Protein AF-A0AAV6YT74-F1 (afdb_monomer)

Nearest PDB structures (foldseek):
  7sqc-assembly1_1A  TM=7.569E-01  e=2.298E-01  Chlamydomonas reinhardtii

Sequence (152 aa):
MKLHCPCLCLAEVYHVTFDWPEDPELQRKLVEPAGITEDETGKRLLEYHRNIPGILRAFPKKYKKINADQPCMDVFSQVLTFVLSKPRSLAPFTPRILLYGPPGSGRSLQAMLLAQKYDIVNVSCGQVLKEAVADQTKRGLLIEPYIEKQQQ

pLDDT: mean 82.23, std 12.29, range [38.69, 94.44]

Organism: Engystomops pustulosus (NCBI:txid76066)

Structure (mmCIF, N/CA/C/O backbone):
data_AF-A0AAV6YT74-F1
#
_entry.id   AF-A0AAV6YT74-F1
#
loop_
_atom_site.group_PDB
_atom_site.id
_atom_site.type_symbol
_atom_site.label_atom_id
_atom_site.label_alt_id
_atom_site.label_comp_id
_atom_site.label_asym_id
_atom_site.label_entity_id
_atom_site.label_seq_id
_atom_site.pdbx_PDB_ins_code
_atom_site.Cartn_x
_atom_site.Cartn_y
_atom_site.Cartn_z
_atom_site.occupancy
_atom_site.B_iso_or_equiv
_atom_site.auth_seq_id
_atom_site.auth_comp_id
_atom_site.auth_asym_id
_atom_site.auth_atom_id
_atom_site.pdbx_PDB_model_num
ATOM 1 N N . MET A 1 1 ? 14.654 -3.361 -32.158 1.00 58.84 1 MET A N 1
ATOM 2 C CA . MET A 1 1 ? 15.832 -2.465 -32.250 1.00 58.84 1 MET A CA 1
ATOM 3 C C . MET A 1 1 ? 15.458 -1.155 -31.569 1.00 58.84 1 MET A C 1
ATOM 5 O O . MET A 1 1 ? 14.396 -0.624 -31.879 1.00 58.84 1 MET A O 1
ATOM 9 N N . LYS A 1 2 ? 16.220 -0.714 -30.562 1.00 66.50 2 LYS A N 1
ATOM 10 C CA . LYS A 1 2 ? 15.914 0.510 -29.800 1.00 66.50 2 LYS A CA 1
ATOM 11 C C . LYS A 1 2 ? 16.776 1.653 -30.320 1.00 66.50 2 LYS A C 1
ATOM 13 O O . LYS A 1 2 ? 17.966 1.439 -30.514 1.00 66.50 2 LYS A O 1
ATOM 18 N N . LEU A 1 3 ? 16.185 2.826 -30.511 1.00 68.38 3 LEU A N 1
ATOM 19 C CA . LEU A 1 3 ? 16.883 4.041 -30.924 1.00 68.38 3 LEU A CA 1
ATOM 20 C C . LEU A 1 3 ? 16.805 5.100 -29.825 1.00 68.38 3 LEU A C 1
ATOM 22 O O . LEU A 1 3 ? 15.881 5.088 -29.012 1.00 68.38 3 LEU A O 1
ATOM 26 N N . HIS A 1 4 ? 17.764 6.017 -29.811 1.00 64.38 4 HIS A N 1
ATOM 27 C CA . HIS A 1 4 ? 17.843 7.101 -28.838 1.00 64.38 4 HIS A CA 1
ATOM 28 C C . HIS A 1 4 ? 18.065 8.452 -29.523 1.00 64.38 4 HIS A C 1
ATOM 30 O O . HIS A 1 4 ? 18.760 8.515 -30.540 1.00 64.38 4 HIS A O 1
ATOM 36 N N . CYS A 1 5 ? 17.512 9.536 -28.963 1.00 54.94 5 CYS A N 1
ATOM 37 C CA . CYS A 1 5 ? 17.870 10.886 -29.404 1.00 54.94 5 CYS A CA 1
ATOM 38 C C . CYS A 1 5 ? 19.212 11.304 -28.779 1.00 54.94 5 CYS A C 1
ATOM 40 O O . CYS A 1 5 ? 19.314 11.347 -27.557 1.00 54.94 5 CYS A O 1
ATOM 42 N N . PRO A 1 6 ? 20.225 11.707 -29.562 1.00 52.34 6 PRO A N 1
ATOM 43 C CA . PRO A 1 6 ? 21.486 12.241 -29.038 1.00 52.34 6 PRO A CA 1
ATOM 44 C C . PRO A 1 6 ? 21.344 13.653 -28.431 1.00 52.34 6 PRO A C 1
ATOM 46 O O . PRO A 1 6 ? 22.318 14.234 -27.954 1.00 52.34 6 PRO A O 1
ATOM 49 N N . CYS A 1 7 ? 20.143 14.233 -28.465 1.00 48.31 7 CYS A N 1
ATOM 50 C CA . CYS A 1 7 ? 19.840 15.542 -27.920 1.00 48.31 7 CYS A CA 1
ATOM 51 C C . CYS A 1 7 ? 19.748 15.492 -26.379 1.00 48.31 7 CYS A C 1
ATOM 53 O O . CYS A 1 7 ? 18.854 14.865 -25.822 1.00 48.31 7 CYS A O 1
ATOM 55 N N . LEU A 1 8 ? 20.658 16.188 -25.681 1.00 46.44 8 LEU A N 1
ATOM 56 C CA . LEU A 1 8 ? 20.856 16.166 -24.215 1.00 46.44 8 LEU A CA 1
ATOM 57 C C . LEU A 1 8 ? 19.639 16.539 -23.332 1.00 46.44 8 LEU A C 1
ATOM 59 O O . LEU A 1 8 ? 19.776 16.581 -22.110 1.00 46.44 8 LEU A O 1
ATOM 63 N N . CYS A 1 9 ? 18.473 16.844 -23.902 1.00 43.66 9 CYS A N 1
ATOM 64 C CA . CYS A 1 9 ? 17.325 17.351 -23.149 1.00 43.66 9 CYS A CA 1
ATOM 65 C C . CYS A 1 9 ? 16.286 16.281 -22.793 1.00 43.66 9 CYS A C 1
ATOM 67 O O . CYS A 1 9 ? 15.626 16.436 -21.771 1.00 43.66 9 CYS A O 1
ATOM 69 N N . LEU A 1 10 ? 16.165 15.188 -23.554 1.00 51.28 10 LEU A N 1
ATOM 70 C CA . LEU A 1 10 ? 15.216 14.109 -23.269 1.00 51.28 10 LEU A CA 1
ATOM 71 C C . LEU A 1 10 ? 15.815 12.785 -23.740 1.00 51.28 10 LEU A C 1
ATOM 73 O O . LEU A 1 10 ? 15.932 12.521 -24.934 1.00 51.28 10 LEU A O 1
ATOM 77 N N . ALA A 1 11 ? 16.218 11.954 -22.781 1.00 57.59 11 ALA A N 1
ATOM 78 C CA . ALA A 1 11 ? 16.789 10.637 -23.018 1.00 57.59 11 ALA A CA 1
ATOM 79 C C . ALA A 1 11 ? 15.718 9.611 -23.449 1.00 57.59 11 ALA A C 1
ATOM 81 O O . ALA A 1 11 ? 15.592 8.535 -22.863 1.00 57.59 11 ALA A O 1
ATOM 82 N N . GLU A 1 12 ? 14.907 9.964 -24.439 1.00 70.12 12 GLU A N 1
ATOM 83 C CA . GLU A 1 12 ? 13.793 9.155 -24.913 1.00 70.12 12 GLU A CA 1
ATOM 84 C C . GLU A 1 12 ? 14.301 7.973 -25.739 1.00 70.12 12 GLU A C 1
ATOM 86 O O . GLU A 1 12 ? 15.294 8.060 -26.471 1.00 70.12 12 GLU A O 1
ATOM 91 N N . VAL A 1 13 ? 13.645 6.830 -25.555 1.00 77.88 13 VAL A N 1
ATOM 92 C CA . VAL A 1 13 ? 13.999 5.565 -26.194 1.00 77.88 13 VAL A CA 1
ATOM 93 C C . VAL A 1 13 ? 12.821 5.131 -27.042 1.00 77.88 13 VAL A C 1
ATOM 95 O O . VAL A 1 13 ? 11.753 4.856 -26.509 1.00 77.88 13 VAL A O 1
ATOM 98 N N . TYR A 1 14 ? 13.056 5.012 -28.341 1.00 79.88 14 TYR A N 1
ATOM 99 C CA . TYR A 1 14 ? 12.048 4.633 -29.321 1.00 79.88 14 TYR A CA 1
ATOM 100 C C . TYR A 1 14 ? 12.261 3.190 -29.766 1.00 79.88 14 TYR A C 1
ATOM 102 O O . TYR A 1 14 ? 13.391 2.683 -29.788 1.00 79.88 14 TYR A O 1
ATOM 110 N N . HIS A 1 15 ? 11.179 2.508 -30.134 1.00 80.19 15 HIS A N 1
ATOM 111 C CA . HIS A 1 15 ? 11.244 1.152 -30.664 1.00 80.19 15 HIS A CA 1
ATOM 112 C C . HIS A 1 15 ? 10.663 1.102 -32.072 1.00 80.19 15 HIS A C 1
ATOM 114 O O . HIS A 1 15 ? 9.482 1.372 -32.263 1.00 80.19 15 HIS A O 1
ATOM 120 N N . VAL A 1 16 ? 11.463 0.628 -33.031 1.00 80.56 16 VAL A N 1
ATOM 121 C CA . VAL A 1 16 ? 11.116 0.552 -34.468 1.00 80.56 16 VAL A CA 1
ATOM 122 C C . VAL A 1 16 ? 9.765 -0.104 -34.783 1.00 80.56 16 VAL A C 1
ATOM 124 O O . VAL A 1 16 ? 9.164 0.197 -35.803 1.00 80.56 16 VAL A O 1
ATOM 127 N N . THR A 1 17 ? 9.283 -1.002 -33.922 1.00 77.38 17 THR A N 1
ATOM 128 C CA . THR A 1 17 ? 8.036 -1.763 -34.136 1.00 77.38 17 THR A CA 1
ATOM 129 C C . THR A 1 17 ? 6.879 -1.338 -33.233 1.00 77.38 17 THR A C 1
ATOM 131 O O . THR A 1 17 ? 5.730 -1.574 -33.579 1.00 77.38 17 THR A O 1
ATOM 134 N N . PHE A 1 18 ? 7.163 -0.775 -32.057 1.00 70.38 18 PHE A N 1
ATOM 135 C CA . PHE A 1 18 ? 6.153 -0.612 -30.997 1.00 70.38 18 PHE A CA 1
ATOM 136 C C . PHE A 1 18 ? 5.929 0.845 -30.597 1.00 70.38 18 PHE A C 1
ATOM 138 O O . PHE A 1 18 ? 4.901 1.143 -30.004 1.00 70.38 18 PHE A O 1
ATOM 145 N N . ASP A 1 19 ? 6.887 1.725 -30.893 1.00 75.00 19 ASP A N 1
ATOM 146 C CA . ASP A 1 19 ? 6.882 3.118 -30.459 1.00 75.00 19 ASP A CA 1
ATOM 147 C C . ASP A 1 19 ? 7.768 3.932 -31.413 1.00 75.00 19 ASP A C 1
ATOM 149 O O . ASP A 1 19 ? 8.932 4.233 -31.120 1.00 75.00 19 ASP A O 1
ATOM 153 N N . TRP A 1 20 ? 7.258 4.134 -32.632 1.00 82.00 20 TRP A N 1
ATOM 154 C CA . TRP A 1 20 ? 7.947 4.862 -33.696 1.00 82.00 20 TRP A CA 1
ATOM 155 C C . TRP A 1 20 ? 7.375 6.279 -33.809 1.00 82.00 20 TRP A C 1
ATOM 157 O O . TRP A 1 20 ? 6.164 6.416 -33.985 1.00 82.00 20 TRP A O 1
ATOM 167 N N . PRO A 1 21 ? 8.207 7.330 -33.729 1.00 83.94 21 PRO A N 1
ATOM 168 C CA . PRO A 1 21 ? 7.713 8.698 -33.764 1.00 83.94 21 PRO A CA 1
ATOM 169 C C . PRO A 1 21 ? 7.204 9.071 -35.159 1.00 83.94 21 PRO A C 1
ATOM 171 O O . PRO A 1 21 ? 7.799 8.684 -36.162 1.00 83.94 21 PRO A O 1
ATOM 174 N N . GLU A 1 22 ? 6.138 9.867 -35.232 1.00 81.50 22 GLU A N 1
ATOM 175 C CA . GLU A 1 22 ? 5.574 10.351 -36.504 1.00 81.50 22 GLU A CA 1
ATOM 176 C C . GLU A 1 22 ? 6.379 11.513 -37.111 1.00 81.50 22 GLU A C 1
ATOM 178 O O . GLU A 1 22 ? 6.346 11.716 -38.323 1.00 81.50 22 GLU A O 1
ATOM 183 N N . ASP A 1 23 ? 7.132 12.249 -36.287 1.00 85.56 23 ASP A N 1
ATOM 184 C CA . ASP A 1 23 ? 7.921 13.407 -36.714 1.00 85.56 23 ASP A CA 1
ATOM 185 C C . ASP A 1 23 ? 9.139 12.989 -37.574 1.00 85.56 23 ASP A C 1
ATOM 187 O O . ASP A 1 23 ? 10.074 12.352 -37.065 1.00 85.56 23 ASP A O 1
ATOM 191 N N . PRO A 1 24 ? 9.190 13.374 -38.866 1.00 80.75 24 PRO A N 1
ATOM 192 C CA . PRO A 1 24 ? 10.286 13.022 -39.765 1.00 80.75 24 PRO A CA 1
ATOM 193 C C . PRO A 1 24 ? 11.634 13.629 -39.359 1.00 80.75 24 PRO A C 1
ATOM 195 O O . PRO A 1 24 ? 12.688 13.068 -39.673 1.00 80.75 24 PRO A O 1
ATOM 198 N N . GLU A 1 25 ? 11.635 14.785 -38.689 1.00 79.94 25 GLU A N 1
ATOM 199 C CA . GLU A 1 25 ? 12.877 15.416 -38.239 1.00 79.94 25 GLU A CA 1
ATOM 200 C C . GLU A 1 25 ? 13.492 14.669 -37.059 1.00 79.94 25 GLU A C 1
ATOM 202 O O . GLU A 1 25 ? 14.718 14.538 -36.979 1.00 79.94 25 GLU A O 1
ATOM 207 N N . LEU A 1 26 ? 12.645 14.150 -36.168 1.00 79.94 26 LEU A N 1
ATOM 208 C CA . LEU A 1 26 ? 13.056 13.319 -35.045 1.00 79.94 26 LEU A CA 1
ATOM 209 C C . LEU A 1 26 ? 13.612 11.981 -35.537 1.00 79.94 26 LEU A C 1
ATOM 211 O O . LEU A 1 26 ? 14.708 11.601 -35.132 1.00 79.94 26 LEU A O 1
ATOM 215 N N . GLN A 1 27 ? 12.931 11.323 -36.481 1.00 78.94 27 GLN A N 1
ATOM 216 C CA . GLN A 1 27 ? 13.382 10.053 -37.067 1.00 78.94 27 GLN A CA 1
ATOM 217 C C . GLN A 1 27 ? 14.807 10.133 -37.636 1.00 78.94 27 GLN A C 1
ATOM 219 O O . GLN A 1 27 ? 15.604 9.222 -37.430 1.00 78.94 27 GLN A O 1
ATOM 224 N N . ARG A 1 28 ? 15.158 11.239 -38.309 1.00 79.69 28 ARG A N 1
ATOM 225 C CA . ARG A 1 28 ? 16.502 11.452 -38.884 1.00 79.69 28 ARG A CA 1
ATOM 226 C C . ARG A 1 28 ? 17.599 11.648 -37.839 1.00 79.69 28 ARG A C 1
ATOM 228 O O . ARG A 1 28 ? 18.771 11.472 -38.158 1.00 79.69 28 ARG A O 1
ATOM 235 N N . LYS A 1 29 ? 17.232 12.056 -36.624 1.00 82.19 29 LYS A N 1
ATOM 236 C CA . LYS A 1 29 ? 18.159 12.311 -35.513 1.00 82.19 29 LYS A CA 1
ATOM 237 C C . LYS A 1 29 ? 18.324 11.100 -34.597 1.00 82.19 29 LYS A C 1
ATOM 239 O O . LYS A 1 29 ? 19.213 11.124 -33.751 1.00 82.19 29 LYS A O 1
ATOM 244 N N . LEU A 1 30 ? 17.487 10.071 -34.734 1.00 80.62 30 LEU A N 1
ATOM 245 C CA . LEU A 1 30 ? 17.567 8.857 -33.929 1.00 80.62 30 LEU A CA 1
ATOM 246 C C . LEU A 1 30 ? 18.826 8.056 -34.272 1.00 80.62 30 LEU A C 1
ATOM 248 O O . LEU A 1 30 ? 19.116 7.793 -35.437 1.00 80.62 30 LEU A O 1
ATOM 252 N N . VAL A 1 31 ? 19.555 7.641 -33.239 1.00 82.50 31 VAL A N 1
ATOM 253 C CA . VAL A 1 31 ? 20.788 6.858 -33.371 1.00 82.50 31 VAL A CA 1
ATOM 254 C C . VAL A 1 31 ? 20.642 5.551 -32.604 1.00 82.50 31 VAL A C 1
ATOM 256 O O . VAL A 1 31 ? 20.035 5.509 -31.530 1.00 82.50 31 VAL A O 1
ATOM 259 N N . GLU A 1 32 ? 21.200 4.475 -33.152 1.00 76.62 32 GLU A N 1
ATOM 260 C CA . GLU A 1 32 ? 21.330 3.207 -32.438 1.00 76.62 32 GLU A CA 1
ATOM 261 C C . GLU A 1 32 ? 22.323 3.355 -31.277 1.00 76.62 32 GLU A C 1
ATOM 263 O O . GLU A 1 32 ? 23.473 3.749 -31.491 1.00 76.62 32 GLU A O 1
ATOM 268 N N . PRO A 1 33 ? 21.916 3.054 -30.034 1.00 76.00 33 PRO A N 1
ATOM 269 C CA . PRO A 1 33 ? 22.828 3.107 -28.904 1.00 76.00 33 PRO A CA 1
ATOM 270 C C . PRO A 1 33 ? 23.961 2.086 -29.050 1.00 76.00 33 PRO A C 1
ATOM 272 O O . PRO A 1 33 ? 23.746 0.938 -29.443 1.00 76.00 33 PRO A O 1
ATOM 275 N N . ALA A 1 34 ? 25.170 2.483 -28.658 1.00 74.75 34 ALA A N 1
ATOM 276 C CA . ALA A 1 34 ? 26.306 1.571 -28.598 1.00 74.75 34 ALA A CA 1
ATOM 277 C C . ALA A 1 34 ? 26.071 0.460 -27.552 1.00 74.75 34 ALA A C 1
ATOM 279 O O . ALA A 1 34 ? 25.562 0.721 -26.458 1.00 74.75 34 ALA A O 1
ATOM 280 N N . GLY A 1 35 ? 26.478 -0.775 -27.862 1.00 71.19 35 GLY A N 1
ATOM 281 C CA . GLY A 1 35 ? 26.469 -1.885 -26.900 1.00 71.19 35 GLY A CA 1
ATOM 282 C C . GLY A 1 35 ? 25.195 -2.745 -26.865 1.00 71.19 35 GLY A C 1
ATOM 283 O O . GLY A 1 35 ? 24.902 -3.345 -25.825 1.00 71.19 35 GLY A O 1
ATOM 284 N N . ILE A 1 36 ? 24.396 -2.759 -27.944 1.00 73.12 36 ILE A N 1
ATOM 285 C CA . ILE A 1 36 ? 23.162 -3.572 -28.072 1.00 73.12 36 ILE A CA 1
ATOM 286 C C . ILE A 1 36 ? 23.389 -4.830 -28.933 1.00 73.12 36 ILE A C 1
ATOM 288 O O . ILE A 1 36 ? 22.445 -5.524 -29.307 1.00 73.12 36 ILE A O 1
ATOM 292 N N . THR A 1 37 ? 24.641 -5.171 -29.244 1.00 85.75 37 THR A N 1
ATOM 293 C CA . THR A 1 37 ? 24.949 -6.401 -29.985 1.00 85.75 37 THR A CA 1
ATOM 294 C C . THR A 1 37 ? 24.382 -7.617 -29.245 1.00 85.75 37 THR A C 1
ATOM 296 O O . THR A 1 37 ? 24.325 -7.631 -28.010 1.00 85.75 37 THR A O 1
ATOM 299 N N . GLU A 1 38 ? 23.959 -8.652 -29.974 1.00 84.81 38 GLU A N 1
ATOM 300 C CA . GLU A 1 38 ? 23.363 -9.858 -29.380 1.00 84.81 38 GLU A CA 1
ATOM 301 C C . GLU A 1 38 ? 24.299 -10.512 -28.346 1.00 84.81 38 GLU A C 1
ATOM 303 O O . GLU A 1 38 ? 23.871 -10.825 -27.236 1.00 84.81 38 GLU A O 1
ATOM 308 N N . ASP A 1 39 ? 25.596 -10.609 -28.659 1.00 86.94 39 ASP A N 1
ATOM 309 C CA . ASP A 1 39 ? 26.618 -11.178 -27.768 1.00 86.94 39 ASP A CA 1
ATOM 310 C C . ASP A 1 39 ? 26.817 -10.354 -26.479 1.00 86.94 39 ASP A C 1
ATOM 312 O O . ASP A 1 39 ? 26.858 -10.894 -25.370 1.00 86.94 39 ASP A O 1
ATOM 316 N N . GLU A 1 40 ? 26.878 -9.025 -26.590 1.00 86.81 40 GLU A N 1
ATOM 317 C CA . GLU A 1 40 ? 27.007 -8.126 -25.435 1.00 86.81 40 GLU A CA 1
ATOM 318 C C . GLU A 1 40 ? 25.755 -8.162 -24.552 1.00 86.81 40 GLU A C 1
ATOM 320 O O . GLU A 1 40 ? 25.848 -8.211 -23.321 1.00 86.81 40 GLU A O 1
ATOM 325 N N . THR A 1 41 ? 24.576 -8.198 -25.176 1.00 86.19 41 THR A N 1
ATOM 326 C CA . THR A 1 41 ? 23.291 -8.337 -24.481 1.00 86.19 41 THR A CA 1
ATOM 327 C C . THR A 1 41 ? 23.214 -9.678 -23.752 1.00 86.19 41 THR A C 1
ATOM 329 O O . THR A 1 41 ? 22.811 -9.722 -22.587 1.00 86.19 41 THR A O 1
ATOM 332 N N . GLY A 1 42 ? 23.676 -10.761 -24.386 1.00 89.44 42 GLY A N 1
ATOM 333 C CA . GLY A 1 42 ? 23.767 -12.092 -23.788 1.00 89.44 42 GLY A CA 1
ATOM 334 C C . GLY A 1 42 ? 24.686 -12.128 -22.564 1.00 89.44 42 GLY A C 1
ATOM 335 O O . GLY A 1 42 ? 24.289 -12.632 -21.509 1.00 89.44 42 GLY A O 1
ATOM 336 N N . LYS A 1 43 ? 25.878 -11.521 -22.651 1.00 91.56 43 LYS A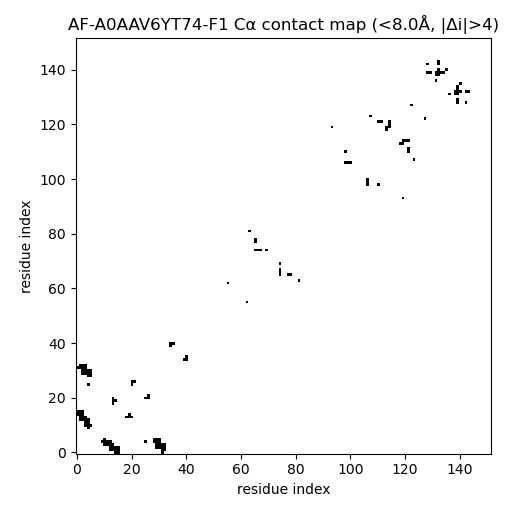 N 1
ATOM 337 C CA . LYS A 1 43 ? 26.815 -11.388 -21.518 1.00 91.56 43 LYS A CA 1
ATOM 338 C C . LYS A 1 43 ? 26.183 -10.648 -20.336 1.00 91.56 43 LYS A C 1
ATOM 340 O O . LYS A 1 43 ? 26.247 -11.135 -19.206 1.00 91.56 43 LYS A O 1
ATOM 345 N N . ARG A 1 44 ? 25.506 -9.524 -20.594 1.00 88.38 44 ARG A N 1
ATOM 346 C CA . ARG A 1 44 ? 24.801 -8.735 -19.564 1.00 88.38 44 ARG A CA 1
ATOM 347 C C . ARG A 1 44 ? 23.652 -9.510 -18.924 1.00 88.38 44 ARG A C 1
ATOM 349 O O . ARG A 1 44 ? 23.464 -9.447 -17.709 1.00 88.38 44 ARG A O 1
ATOM 356 N N . LEU A 1 45 ? 22.899 -10.267 -19.720 1.00 91.06 45 LEU A N 1
ATOM 357 C CA . LEU A 1 45 ? 21.801 -11.093 -19.223 1.00 91.06 45 LEU A CA 1
ATOM 358 C C . LEU A 1 45 ? 22.307 -12.233 -18.327 1.00 91.06 45 LEU A C 1
ATOM 360 O O . LEU A 1 45 ? 21.714 -12.519 -17.285 1.00 91.06 45 LEU A O 1
ATOM 364 N N . LEU A 1 46 ? 23.419 -12.867 -18.704 1.00 93.50 46 LEU A N 1
ATOM 365 C CA . LEU A 1 46 ? 24.075 -13.888 -17.886 1.00 93.50 46 LEU A CA 1
ATOM 366 C C . LEU A 1 46 ? 24.554 -13.317 -16.548 1.00 93.50 46 LEU A C 1
ATOM 368 O O . LEU A 1 46 ? 24.331 -13.930 -15.503 1.00 93.50 46 LEU A O 1
ATOM 372 N N . GLU A 1 47 ? 25.181 -12.143 -16.563 1.00 93.31 47 GLU A N 1
ATOM 373 C CA . GLU A 1 47 ? 25.631 -11.459 -15.351 1.00 93.31 47 GLU A CA 1
ATOM 374 C C . GLU A 1 47 ? 24.458 -11.092 -14.428 1.00 93.31 47 GLU A C 1
ATOM 376 O O . GLU A 1 47 ? 24.499 -11.369 -13.225 1.00 93.31 47 GLU A O 1
ATOM 381 N N . TYR A 1 48 ? 23.363 -10.571 -14.990 1.00 91.88 48 TYR A N 1
ATOM 382 C CA . TYR A 1 48 ? 22.129 -10.306 -14.252 1.00 91.88 48 TYR A CA 1
ATOM 383 C C . TYR A 1 48 ? 21.599 -11.564 -13.549 1.00 91.88 48 TYR A C 1
ATOM 385 O O . TYR A 1 48 ? 21.344 -11.532 -12.343 1.00 91.88 48 TYR A O 1
ATOM 393 N N . HIS A 1 49 ? 21.478 -12.689 -14.265 1.00 93.56 49 HIS A N 1
ATOM 394 C CA . HIS A 1 49 ? 20.961 -13.937 -13.693 1.00 93.56 49 HIS A CA 1
ATOM 395 C C . HIS A 1 49 ? 21.848 -14.511 -12.581 1.00 93.56 49 HIS A C 1
ATOM 397 O O . HIS A 1 49 ? 21.327 -15.135 -11.655 1.00 93.56 49 HIS A O 1
ATOM 403 N N . ARG A 1 50 ? 23.166 -14.277 -12.630 1.00 94.25 50 ARG A N 1
ATOM 404 C CA . ARG A 1 50 ? 24.099 -14.676 -11.562 1.00 94.25 50 ARG A CA 1
ATOM 405 C C . ARG A 1 50 ? 23.917 -13.837 -10.296 1.00 94.25 50 ARG A C 1
ATOM 407 O O . ARG A 1 50 ? 23.952 -14.384 -9.196 1.00 94.25 50 ARG A O 1
ATOM 414 N N . ASN A 1 51 ? 23.673 -12.535 -10.444 1.00 93.88 51 ASN A N 1
ATOM 415 C CA . ASN A 1 51 ? 23.650 -11.589 -9.324 1.00 93.88 51 ASN A CA 1
ATOM 416 C C . ASN A 1 51 ? 22.256 -11.406 -8.697 1.00 93.88 51 ASN A C 1
ATOM 418 O O . ASN A 1 51 ? 22.140 -11.208 -7.482 1.00 93.88 51 ASN A O 1
ATOM 422 N N . ILE A 1 52 ? 21.180 -11.511 -9.488 1.00 92.44 52 ILE A N 1
ATOM 423 C CA . ILE A 1 52 ? 19.815 -11.237 -9.023 1.00 92.44 52 ILE A CA 1
ATOM 424 C C . ILE A 1 52 ? 19.379 -12.083 -7.812 1.00 92.44 52 ILE A C 1
ATOM 426 O O . ILE A 1 52 ? 18.757 -11.516 -6.908 1.00 92.44 52 ILE A O 1
ATOM 430 N N . PRO A 1 53 ? 19.725 -13.384 -7.677 1.00 91.44 53 PRO A N 1
ATOM 431 C CA . PRO A 1 53 ? 19.287 -14.172 -6.528 1.00 91.44 53 PRO A CA 1
ATOM 432 C C . PRO A 1 53 ? 19.856 -13.653 -5.201 1.00 91.44 53 PRO A C 1
ATOM 434 O O . PRO A 1 53 ? 19.196 -13.789 -4.171 1.00 91.44 53 PRO A O 1
ATOM 437 N N . GLY A 1 54 ? 21.049 -13.045 -5.209 1.00 91.75 54 GLY A N 1
ATOM 438 C CA . GLY A 1 54 ? 21.658 -12.430 -4.026 1.00 91.75 54 GLY A CA 1
ATOM 439 C C . GLY A 1 54 ? 20.899 -11.183 -3.574 1.00 91.75 54 GLY A C 1
ATOM 440 O O . GLY A 1 54 ? 20.553 -11.057 -2.399 1.00 91.75 54 GLY A O 1
ATOM 441 N N . ILE A 1 55 ? 20.541 -10.314 -4.523 1.00 89.94 55 ILE A N 1
ATOM 442 C CA . ILE A 1 55 ? 19.766 -9.092 -4.259 1.00 89.94 55 ILE A CA 1
ATOM 443 C C . ILE A 1 55 ? 18.372 -9.444 -3.728 1.00 89.94 55 ILE A C 1
ATOM 445 O O . ILE A 1 55 ? 17.941 -8.911 -2.706 1.00 89.94 55 ILE A O 1
ATOM 449 N N . LEU A 1 56 ? 17.676 -10.393 -4.364 1.00 89.62 56 LEU A N 1
ATOM 450 C CA . LEU A 1 56 ? 16.343 -10.819 -3.916 1.00 89.62 56 LEU A CA 1
ATOM 451 C C . LEU A 1 56 ? 16.365 -11.414 -2.501 1.00 89.62 56 LEU A C 1
ATOM 453 O O . LEU A 1 56 ? 15.382 -11.292 -1.768 1.00 89.62 56 LEU A O 1
ATOM 457 N N . ARG A 1 57 ? 17.480 -12.040 -2.110 1.00 89.00 57 ARG A N 1
ATOM 458 C CA . ARG A 1 57 ? 17.675 -12.594 -0.767 1.00 89.00 57 ARG A CA 1
ATOM 459 C C . ARG A 1 57 ? 17.945 -11.511 0.279 1.00 89.00 57 ARG A C 1
ATOM 461 O O . ARG A 1 57 ? 17.504 -11.668 1.411 1.00 89.00 57 ARG A O 1
ATOM 468 N N . ALA A 1 58 ? 18.617 -10.421 -0.097 1.00 89.38 58 ALA A N 1
ATOM 469 C CA . ALA A 1 58 ? 18.875 -9.275 0.779 1.00 89.38 58 ALA A CA 1
ATOM 470 C C . ALA A 1 58 ? 17.613 -8.435 1.066 1.00 89.38 58 ALA A C 1
ATOM 472 O O . ALA A 1 58 ? 17.514 -7.816 2.123 1.00 89.38 58 ALA A O 1
ATOM 473 N N . PHE A 1 59 ? 16.621 -8.451 0.165 1.00 85.00 59 PHE A N 1
ATOM 474 C CA . PHE A 1 59 ? 15.3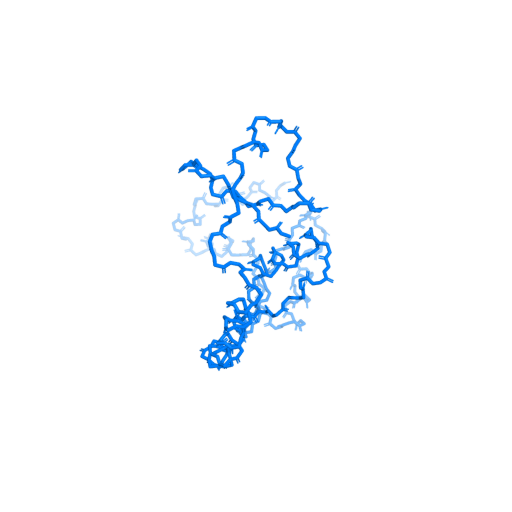65 -7.700 0.304 1.00 85.00 59 PHE A CA 1
ATOM 475 C C . PHE A 1 59 ? 14.121 -8.605 0.369 1.00 85.00 59 PHE A C 1
ATOM 477 O O . PHE A 1 59 ? 13.210 -8.477 -0.457 1.00 85.00 59 PHE A O 1
ATOM 484 N N . PRO A 1 60 ? 14.017 -9.516 1.353 1.00 76.81 60 PRO A N 1
ATOM 485 C CA . PRO A 1 60 ? 12.873 -10.410 1.444 1.00 76.81 60 PRO A CA 1
ATOM 486 C C . PRO A 1 60 ? 11.579 -9.609 1.669 1.00 76.81 60 PRO A C 1
ATOM 488 O O . PRO A 1 60 ? 11.527 -8.696 2.492 1.00 76.81 60 PRO A O 1
ATOM 491 N N . LYS A 1 61 ? 10.516 -9.970 0.937 1.00 74.25 61 LYS A N 1
ATOM 492 C CA . LYS A 1 61 ? 9.149 -9.411 1.047 1.00 74.25 61 LYS A CA 1
ATOM 493 C C . LYS A 1 61 ? 8.974 -7.927 0.673 1.00 74.25 61 LYS A C 1
ATOM 495 O O . LYS A 1 61 ? 7.879 -7.402 0.849 1.00 74.25 61 LYS A O 1
ATOM 500 N N . LYS A 1 62 ? 10.000 -7.253 0.139 1.00 81.62 62 LYS A N 1
ATOM 501 C CA . LYS A 1 62 ? 9.917 -5.845 -0.312 1.00 81.62 62 LYS A CA 1
ATOM 502 C C . LYS A 1 62 ? 9.865 -5.669 -1.833 1.00 81.62 62 LYS A C 1
ATOM 504 O O . LYS A 1 62 ? 9.884 -4.542 -2.312 1.00 81.62 62 LYS A O 1
ATOM 509 N N . TYR A 1 63 ? 9.791 -6.758 -2.593 1.00 88.00 63 TYR A N 1
ATOM 510 C CA . TYR A 1 63 ? 9.700 -6.720 -4.051 1.00 88.00 63 TYR A CA 1
ATOM 511 C C . TYR A 1 63 ? 8.525 -7.560 -4.551 1.00 88.00 63 TYR A C 1
ATOM 513 O O . TYR A 1 63 ? 8.079 -8.498 -3.887 1.00 88.00 63 TYR A O 1
ATOM 521 N N . LYS A 1 64 ? 8.067 -7.246 -5.763 1.00 87.81 64 LYS A N 1
ATOM 522 C CA . LYS A 1 64 ? 7.096 -8.033 -6.520 1.00 87.81 64 LYS A CA 1
ATOM 523 C C . LYS A 1 64 ? 7.668 -8.290 -7.909 1.00 87.81 64 LYS A C 1
ATOM 525 O O . LYS A 1 64 ? 8.112 -7.358 -8.570 1.00 87.81 64 LYS A O 1
ATOM 530 N N . LYS A 1 65 ? 7.676 -9.553 -8.342 1.00 90.19 65 LYS A N 1
ATOM 531 C CA . LYS A 1 65 ? 7.992 -9.901 -9.734 1.00 90.19 65 LYS A CA 1
ATOM 532 C C . LYS A 1 65 ? 6.766 -9.604 -10.594 1.00 90.19 65 LYS A C 1
ATOM 534 O O . LYS A 1 65 ? 5.664 -10.011 -10.232 1.00 90.19 65 LYS A O 1
ATOM 539 N N . ILE A 1 66 ? 6.964 -8.892 -11.696 1.00 91.75 66 ILE A N 1
ATOM 540 C CA . ILE A 1 66 ? 5.920 -8.532 -12.659 1.00 91.75 66 ILE A CA 1
ATOM 541 C C . ILE A 1 66 ? 6.371 -9.071 -14.015 1.00 91.75 66 ILE A C 1
ATOM 543 O O . ILE A 1 66 ? 7.527 -8.881 -14.389 1.00 91.75 66 ILE A O 1
ATOM 547 N N . ASN A 1 67 ? 5.487 -9.786 -14.712 1.00 90.81 67 ASN A N 1
ATOM 548 C CA . ASN A 1 67 ? 5.765 -10.255 -16.066 1.00 90.81 67 ASN A CA 1
ATOM 549 C C . ASN A 1 67 ? 5.706 -9.055 -17.025 1.00 90.81 67 ASN A C 1
ATOM 551 O O . ASN A 1 67 ? 4.768 -8.270 -16.950 1.00 90.81 67 ASN A O 1
ATOM 555 N N . ALA A 1 68 ? 6.702 -8.889 -17.891 1.00 90.81 68 ALA A N 1
ATOM 556 C CA . ALA A 1 68 ? 6.720 -7.822 -18.892 1.00 90.81 68 ALA A CA 1
ATOM 557 C C . ALA A 1 68 ? 6.260 -8.293 -20.284 1.00 90.81 68 ALA A C 1
ATOM 559 O O . ALA A 1 68 ? 6.142 -7.467 -21.181 1.00 90.81 68 ALA A O 1
ATOM 560 N N . ASP A 1 69 ? 5.979 -9.588 -20.460 1.00 90.69 69 ASP A N 1
ATOM 561 C CA . ASP A 1 69 ? 5.465 -10.188 -21.698 1.00 90.69 69 ASP A CA 1
ATOM 562 C C . ASP A 1 69 ? 3.944 -9.976 -21.831 1.00 90.69 69 ASP A C 1
ATOM 564 O O . ASP A 1 69 ? 3.142 -10.906 -21.879 1.00 90.69 69 ASP A O 1
ATOM 568 N N . GLN A 1 70 ? 3.535 -8.713 -21.733 1.00 90.88 70 GLN A N 1
ATOM 569 C CA . GLN A 1 70 ? 2.155 -8.235 -21.801 1.00 90.88 70 GLN A CA 1
ATOM 570 C C . GLN A 1 70 ? 2.163 -6.758 -22.254 1.00 90.88 70 GLN A C 1
ATOM 572 O O . GLN A 1 70 ? 3.221 -6.120 -22.217 1.00 90.88 70 GLN A O 1
ATOM 577 N N . PRO A 1 71 ? 1.023 -6.177 -22.671 1.00 90.31 71 PRO A N 1
ATOM 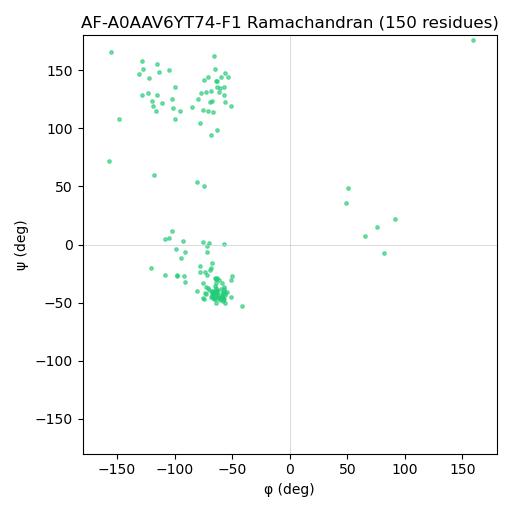578 C CA . PRO A 1 71 ? 0.954 -4.777 -23.091 1.00 90.31 71 PRO A CA 1
ATOM 579 C C . PRO A 1 71 ? 1.512 -3.800 -22.042 1.00 90.31 71 PRO A C 1
ATOM 581 O O . PRO A 1 71 ? 1.331 -3.981 -20.835 1.00 90.31 71 PRO A O 1
ATOM 584 N N . CYS A 1 72 ? 2.169 -2.725 -22.494 1.00 87.00 72 CYS A N 1
ATOM 585 C CA . CYS A 1 72 ? 2.870 -1.778 -21.615 1.00 87.00 72 CYS A CA 1
ATOM 586 C C . CYS A 1 72 ? 1.958 -1.152 -20.545 1.00 87.00 72 CYS A C 1
ATOM 588 O O . CYS A 1 72 ? 2.375 -0.981 -19.398 1.00 87.00 72 CYS A O 1
ATOM 590 N N . MET A 1 73 ? 0.698 -0.883 -20.897 1.00 89.31 73 MET A N 1
ATOM 591 C CA . MET A 1 73 ? -0.307 -0.340 -19.983 1.00 89.31 73 MET A CA 1
ATOM 592 C C . MET A 1 73 ? -0.656 -1.302 -18.844 1.00 89.31 73 MET A C 1
ATOM 594 O O . MET A 1 73 ? -0.848 -0.858 -17.710 1.00 89.31 73 MET A O 1
ATOM 598 N N . ASP A 1 74 ? -0.670 -2.610 -19.105 1.00 91.50 74 ASP A N 1
ATOM 599 C CA . ASP A 1 74 ? -0.956 -3.625 -18.089 1.00 91.50 74 ASP A CA 1
ATOM 600 C C . ASP A 1 74 ? 0.213 -3.773 -17.115 1.00 91.50 74 ASP A C 1
ATOM 602 O O . ASP A 1 74 ? 0.010 -3.812 -15.897 1.00 91.50 74 ASP A O 1
ATOM 606 N N . VAL A 1 75 ? 1.449 -3.771 -17.632 1.00 93.75 75 VAL A N 1
ATOM 607 C CA . VAL A 1 75 ? 2.661 -3.738 -16.796 1.00 93.75 75 VAL A CA 1
ATOM 608 C C . VAL A 1 75 ? 2.643 -2.494 -15.909 1.00 93.75 75 VAL A C 1
ATOM 610 O O . VAL A 1 75 ? 2.828 -2.595 -14.694 1.00 93.75 75 VAL A O 1
ATOM 613 N N . PHE A 1 76 ? 2.372 -1.325 -16.497 1.00 92.44 76 PHE A N 1
ATOM 614 C CA . PHE A 1 76 ? 2.327 -0.054 -15.781 1.00 92.44 76 PHE A CA 1
ATOM 615 C C . PHE A 1 76 ? 1.263 -0.054 -14.679 1.00 92.44 76 PHE A C 1
ATOM 617 O O . PHE A 1 76 ? 1.564 0.283 -13.534 1.00 92.44 76 PHE A O 1
ATOM 624 N N . SER A 1 77 ? 0.045 -0.505 -14.985 1.00 91.94 77 SER A N 1
ATOM 625 C CA . SER A 1 77 ? -1.048 -0.628 -14.015 1.00 91.94 77 SER A CA 1
ATOM 626 C C . SER A 1 77 ? -0.673 -1.540 -12.838 1.00 91.94 77 SER A C 1
ATOM 628 O O . SER A 1 77 ? -0.904 -1.196 -11.672 1.00 91.94 77 SER A O 1
ATOM 630 N N . GLN A 1 78 ? -0.018 -2.675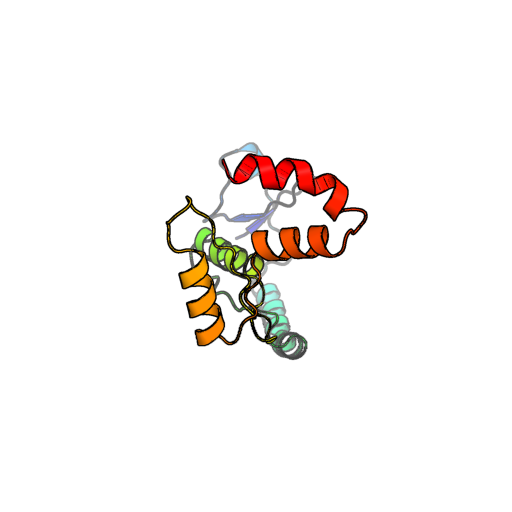 -13.107 1.00 91.94 78 GLN A N 1
ATOM 631 C CA . GLN A 1 78 ? 0.435 -3.601 -12.064 1.00 91.94 78 GLN A CA 1
ATOM 632 C C . GLN A 1 78 ? 1.517 -2.997 -11.164 1.00 91.94 78 GLN A C 1
ATOM 634 O O . GLN A 1 78 ? 1.477 -3.200 -9.944 1.00 91.94 78 GLN A O 1
ATOM 639 N N . VAL A 1 79 ? 2.463 -2.253 -11.745 1.00 92.12 79 VAL A N 1
ATOM 640 C CA . VAL A 1 79 ? 3.495 -1.518 -11.000 1.00 92.12 79 VAL A CA 1
ATOM 641 C C . VAL A 1 79 ? 2.849 -0.432 -10.147 1.00 92.12 79 VAL A C 1
ATOM 643 O O . VAL A 1 79 ? 3.091 -0.387 -8.942 1.00 92.12 79 VAL A O 1
ATOM 646 N N . LEU A 1 80 ? 1.986 0.397 -10.738 1.00 91.94 80 LEU A N 1
ATOM 647 C CA . LEU A 1 80 ? 1.308 1.492 -10.049 1.00 91.94 80 LEU A CA 1
ATOM 648 C C . LEU A 1 80 ? 0.478 0.970 -8.874 1.00 91.94 80 LEU A C 1
ATOM 650 O O . LEU A 1 80 ? 0.587 1.477 -7.761 1.00 91.94 80 LEU A O 1
ATOM 654 N N . THR A 1 81 ? -0.275 -0.109 -9.087 1.00 90.25 81 THR A N 1
ATOM 655 C CA . THR A 1 81 ? -1.039 -0.783 -8.030 1.00 90.25 81 THR A CA 1
ATOM 656 C C . THR A 1 81 ? -0.135 -1.258 -6.897 1.00 90.25 81 THR A C 1
ATOM 658 O O . THR A 1 81 ? -0.486 -1.110 -5.729 1.00 90.25 81 THR A O 1
ATOM 661 N N . PHE A 1 82 ? 1.036 -1.819 -7.209 1.00 87.44 82 PHE A N 1
ATOM 662 C CA . PHE A 1 82 ? 1.981 -2.264 -6.188 1.00 87.44 82 PHE A CA 1
ATOM 663 C C . PHE A 1 82 ? 2.580 -1.089 -5.401 1.00 87.44 82 PHE A C 1
ATOM 665 O O . PHE A 1 82 ? 2.614 -1.147 -4.174 1.00 87.44 82 PHE A O 1
ATOM 672 N N . VAL A 1 83 ? 2.979 -0.007 -6.074 1.00 88.12 83 VAL A N 1
ATOM 673 C CA . VAL A 1 83 ? 3.529 1.203 -5.432 1.00 88.12 83 VAL A CA 1
ATOM 674 C C . VAL A 1 83 ? 2.487 1.892 -4.545 1.00 88.12 83 VAL A C 1
ATOM 676 O O . VAL A 1 83 ? 2.807 2.323 -3.439 1.00 88.12 83 VAL A O 1
ATOM 679 N N . LEU A 1 84 ? 1.235 1.966 -5.002 1.00 86.44 84 LEU A N 1
ATOM 680 C CA . LEU A 1 84 ? 0.132 2.568 -4.249 1.00 86.44 84 LEU A CA 1
ATOM 681 C C . LEU A 1 84 ? -0.424 1.648 -3.155 1.00 86.44 84 LEU A C 1
ATOM 683 O O . LEU A 1 84 ? -1.104 2.119 -2.238 1.00 86.44 84 LEU A O 1
ATOM 687 N N . SER A 1 85 ? -0.158 0.341 -3.221 1.00 80.69 85 SER A N 1
ATOM 688 C CA . SER A 1 85 ? -0.608 -0.585 -2.190 1.00 80.69 85 SER A CA 1
ATOM 689 C C . SER A 1 85 ? 0.109 -0.289 -0.872 1.00 80.69 85 SER A C 1
ATOM 691 O O . SER A 1 85 ? 1.318 -0.466 -0.736 1.00 80.69 85 SER A O 1
ATOM 693 N N . LYS A 1 86 ? -0.647 0.166 0.138 1.00 65.75 86 LYS A N 1
ATOM 694 C CA . LYS A 1 86 ? -0.121 0.278 1.502 1.00 65.75 86 LYS A CA 1
ATOM 695 C C . LYS A 1 86 ? 0.381 -1.107 1.924 1.00 65.75 86 LYS A C 1
ATOM 697 O O . LYS A 1 86 ? -0.395 -2.064 1.822 1.00 65.75 86 LYS A O 1
ATOM 702 N N . PRO A 1 87 ? 1.625 -1.246 2.415 1.00 64.38 87 PRO A N 1
ATOM 703 C CA . PRO A 1 87 ? 2.076 -2.518 2.948 1.00 64.38 87 PRO A CA 1
ATOM 704 C C . PRO A 1 87 ? 1.099 -2.926 4.048 1.00 64.38 87 PRO A C 1
ATOM 706 O O . PRO A 1 87 ? 0.860 -2.164 4.990 1.00 64.38 87 PRO A O 1
ATOM 709 N N . ARG A 1 88 ? 0.487 -4.109 3.910 1.00 57.12 88 ARG A N 1
ATOM 710 C CA . ARG A 1 88 ? -0.288 -4.700 5.001 1.00 57.12 88 ARG A CA 1
ATOM 711 C C . ARG A 1 88 ? 0.694 -4.951 6.137 1.00 57.12 88 ARG A C 1
ATOM 713 O O . ARG A 1 88 ? 1.479 -5.894 6.104 1.00 57.12 88 ARG A O 1
ATOM 720 N N . SER A 1 89 ? 0.703 -4.031 7.089 1.00 58.94 89 SER A N 1
ATOM 721 C CA . SER A 1 89 ? 1.425 -4.170 8.340 1.00 58.94 89 SER A CA 1
ATOM 722 C C . SER A 1 89 ? 0.944 -5.443 9.042 1.00 58.94 89 SER A C 1
ATOM 724 O O . SER A 1 89 ? -0.256 -5.694 9.105 1.00 58.94 89 SER A O 1
ATOM 726 N N . LEU A 1 90 ? 1.881 -6.235 9.568 1.00 53.09 90 LEU A N 1
ATOM 727 C CA . LEU A 1 90 ? 1.579 -7.361 10.459 1.00 53.09 90 LEU A CA 1
ATOM 728 C C . LEU A 1 90 ? 1.130 -6.896 11.854 1.00 53.09 90 LEU A C 1
ATOM 730 O O . LEU A 1 90 ? 0.746 -7.728 12.670 1.00 53.09 90 LEU A O 1
ATOM 734 N N . ALA A 1 91 ? 1.185 -5.590 12.150 1.00 58.53 91 ALA A N 1
ATOM 735 C CA . ALA A 1 91 ? 0.556 -5.059 13.351 1.00 58.53 91 ALA A CA 1
ATOM 736 C C . ALA A 1 91 ? -0.954 -5.337 13.281 1.00 58.53 91 ALA A C 1
ATOM 738 O O . ALA A 1 91 ? -1.542 -5.107 12.217 1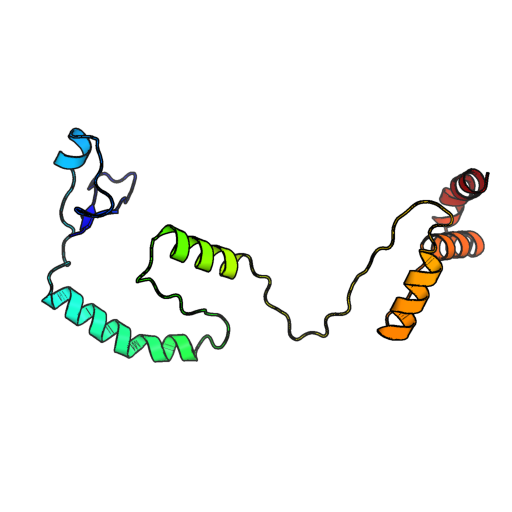.00 58.53 91 ALA A O 1
ATOM 739 N N . PRO A 1 92 ? -1.573 -5.826 14.372 1.00 57.00 92 PRO A N 1
ATOM 740 C CA . PRO A 1 92 ? -2.998 -6.115 14.400 1.00 57.00 92 PRO A CA 1
ATOM 741 C C . PRO A 1 92 ? -3.754 -4.888 13.898 1.00 57.00 92 PRO A C 1
ATOM 743 O O . PRO A 1 92 ? -3.608 -3.784 14.423 1.00 57.00 92 PRO A O 1
ATOM 746 N N . PHE A 1 93 ? -4.496 -5.067 12.806 1.00 65.38 93 PHE A N 1
ATOM 747 C CA . PHE A 1 93 ? -5.321 -4.012 12.249 1.00 65.38 93 PHE A CA 1
ATOM 748 C C . PHE A 1 93 ? -6.452 -3.764 13.240 1.00 65.38 93 PHE A C 1
ATOM 750 O O . PHE A 1 93 ? -7.455 -4.467 13.215 1.00 65.38 93 PHE A O 1
ATOM 757 N N . THR A 1 94 ? -6.279 -2.799 14.138 1.00 70.50 94 THR A N 1
ATOM 758 C CA . THR A 1 94 ? -7.383 -2.284 14.943 1.00 70.50 94 THR A CA 1
ATOM 759 C C . THR A 1 94 ? -8.181 -1.339 14.042 1.00 70.50 94 THR A C 1
ATOM 761 O O . THR A 1 94 ? -7.692 -0.242 13.735 1.00 70.50 94 THR A O 1
ATOM 764 N N . PRO A 1 95 ? -9.363 -1.745 13.539 1.00 74.50 95 PRO A N 1
ATOM 765 C CA . PRO A 1 95 ? -10.144 -0.909 12.638 1.00 74.50 95 PRO A CA 1
ATOM 766 C C . PRO A 1 95 ? -10.542 0.390 13.346 1.00 74.50 95 PRO A C 1
ATOM 768 O O . PRO A 1 95 ? -11.057 0.375 14.460 1.00 74.50 95 PRO A O 1
ATOM 771 N N . ARG A 1 96 ? -10.320 1.531 12.686 1.00 84.00 96 ARG A N 1
ATOM 772 C CA . ARG A 1 96 ? -10.807 2.841 13.138 1.00 84.00 96 ARG A CA 1
ATOM 773 C C . ARG A 1 96 ? -12.069 3.175 12.356 1.00 84.00 96 ARG A C 1
ATOM 775 O O . ARG A 1 96 ? -11.989 3.436 11.158 1.00 84.00 96 ARG A O 1
ATOM 782 N N . ILE A 1 97 ? -13.218 3.120 13.021 1.00 88.75 97 ILE A N 1
ATOM 783 C CA . ILE A 1 97 ? -14.537 3.258 12.396 1.00 88.75 97 ILE A CA 1
ATOM 784 C C . ILE A 1 97 ? -15.200 4.531 12.926 1.00 88.75 97 ILE A C 1
ATOM 786 O O . ILE A 1 97 ? -15.277 4.726 14.136 1.00 88.75 97 ILE A O 1
ATOM 790 N N . LEU A 1 98 ? -15.689 5.386 12.024 1.00 92.25 98 LEU A N 1
ATOM 791 C CA . LEU A 1 98 ? -16.507 6.555 12.355 1.00 92.25 98 LEU A CA 1
ATOM 792 C C . LEU A 1 98 ? -17.935 6.315 11.856 1.00 92.25 98 LEU A C 1
ATOM 794 O O . LEU A 1 98 ? -18.141 6.107 10.662 1.00 92.25 98 LEU A O 1
ATOM 798 N N . LEU A 1 99 ? -18.917 6.362 12.759 1.00 92.00 99 LEU A N 1
ATOM 799 C CA . LEU A 1 99 ? -20.333 6.231 12.411 1.00 92.00 99 LEU A CA 1
ATOM 800 C C . LEU A 1 99 ? -21.007 7.607 12.386 1.00 92.00 99 LEU A C 1
ATOM 802 O O . LEU A 1 99 ? -21.113 8.286 13.408 1.00 92.00 99 LEU A O 1
ATOM 806 N N . TYR A 1 100 ? -21.506 8.006 11.217 1.00 91.25 100 TYR A N 1
ATOM 807 C CA . TYR A 1 100 ? -22.159 9.297 10.988 1.00 91.25 100 TYR A CA 1
ATOM 808 C C . TYR A 1 100 ? -23.540 9.119 10.338 1.00 91.25 100 TYR A C 1
ATOM 810 O O . TYR A 1 100 ? -23.779 8.123 9.662 1.00 91.25 100 TYR A O 1
ATOM 818 N N . GLY A 1 101 ? -24.475 10.042 10.596 1.00 89.50 101 GLY A N 1
ATOM 819 C CA . GLY A 1 101 ? -25.867 9.940 10.140 1.00 89.50 101 GLY A CA 1
ATOM 820 C C . GLY A 1 101 ? -26.846 10.813 10.940 1.00 89.50 101 GLY A C 1
ATOM 821 O O . GLY A 1 101 ? -26.443 11.439 11.923 1.00 89.50 101 GLY A O 1
ATOM 822 N N . PRO A 1 102 ? -28.132 10.860 10.550 1.00 90.19 102 PRO A N 1
ATOM 823 C CA . PRO A 1 102 ? -29.158 11.654 11.233 1.00 90.19 102 PRO A CA 1
ATOM 824 C C . PRO A 1 102 ? -29.447 11.143 12.662 1.00 90.19 102 PRO A C 1
ATOM 826 O O . PRO A 1 102 ? -29.079 10.007 13.005 1.00 90.19 102 PRO A O 1
ATOM 829 N N . PRO A 1 103 ? -30.075 11.948 13.541 1.00 85.94 103 PRO A N 1
ATOM 830 C CA . PRO A 1 103 ? -30.565 11.459 14.832 1.00 85.94 103 PRO A CA 1
ATOM 831 C C . PRO A 1 103 ? -31.588 10.327 14.623 1.00 85.94 103 PRO A C 1
ATOM 833 O O . PRO A 1 103 ? -32.313 10.314 13.636 1.00 85.94 103 PRO A O 1
ATOM 836 N N . GLY A 1 104 ? -31.595 9.324 15.506 1.00 85.88 104 GLY A N 1
ATOM 837 C CA . GLY A 1 104 ? -32.492 8.159 15.394 1.00 85.88 104 GLY A CA 1
ATOM 838 C C . GLY A 1 104 ? -32.040 7.039 14.440 1.00 85.88 104 GLY A C 1
ATOM 839 O O . GLY A 1 104 ? -32.613 5.959 14.470 1.00 85.88 104 GLY A O 1
ATOM 840 N N . SER A 1 105 ? -30.963 7.218 13.665 1.00 92.50 105 SER A N 1
ATOM 841 C CA . SER A 1 105 ? -30.437 6.200 12.723 1.00 92.50 105 SER A CA 1
ATOM 842 C C . SER A 1 105 ? -29.789 4.956 13.362 1.00 92.50 105 SER A C 1
ATOM 844 O O . SER A 1 105 ? -29.267 4.098 12.657 1.00 92.50 105 SER A O 1
ATOM 846 N N . GLY A 1 106 ? -29.764 4.851 14.695 1.00 92.38 106 GLY A N 1
ATOM 847 C CA . GLY A 1 106 ? -29.202 3.685 15.390 1.00 92.38 106 GLY A CA 1
ATOM 848 C C . GLY A 1 106 ? -27.668 3.610 15.426 1.00 92.38 106 GLY A C 1
ATOM 849 O O . GLY A 1 106 ? -27.122 2.566 15.773 1.00 92.38 106 GLY A O 1
ATOM 850 N N . ARG A 1 107 ? -26.948 4.700 15.121 1.00 94.12 107 ARG A N 1
ATOM 851 C CA . ARG A 1 107 ? -25.466 4.753 15.146 1.00 94.12 107 ARG A CA 1
ATOM 852 C C . ARG A 1 107 ? -24.856 4.245 16.449 1.00 94.12 107 ARG A C 1
ATOM 854 O O . ARG A 1 107 ? -23.923 3.455 16.407 1.00 94.12 107 ARG A O 1
ATOM 861 N N . SER 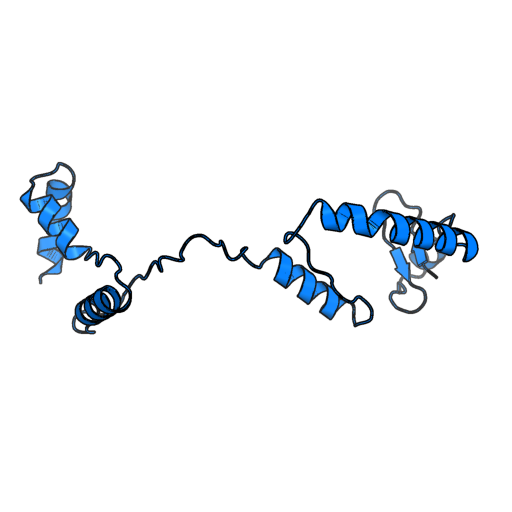A 1 108 ? -25.397 4.663 17.592 1.00 91.06 108 SER A N 1
ATOM 862 C CA . SER A 1 108 ? -24.901 4.244 18.908 1.00 91.06 108 SER A CA 1
ATOM 863 C C . SER A 1 108 ? -25.066 2.740 19.139 1.00 91.06 108 SER A C 1
ATOM 865 O O . SER A 1 108 ? -24.171 2.107 19.691 1.00 91.06 108 SER A O 1
ATOM 867 N N . LEU A 1 109 ? -26.177 2.161 18.666 1.00 93.75 109 LEU A N 1
ATOM 868 C CA . LEU A 1 109 ? -26.422 0.720 18.732 1.00 93.75 109 LEU A CA 1
ATOM 869 C C . LEU A 1 109 ? -25.416 -0.037 17.857 1.00 93.75 109 LEU A C 1
ATOM 871 O O . LEU A 1 109 ? -24.793 -0.987 18.314 1.00 93.75 109 LEU A O 1
ATOM 875 N N . GLN A 1 110 ? -25.200 0.422 16.623 1.00 93.94 110 GLN A N 1
ATOM 876 C CA . GLN A 1 110 ? -24.228 -0.190 15.714 1.00 93.94 110 GLN A CA 1
ATOM 877 C C . GLN A 1 110 ? -22.789 -0.075 16.241 1.00 93.94 110 GLN A C 1
ATOM 879 O O . GLN A 1 110 ? -22.037 -1.045 16.168 1.00 93.94 110 GLN A O 1
ATOM 884 N N . ALA A 1 111 ? -22.414 1.064 16.837 1.00 93.38 111 ALA A N 1
ATOM 885 C CA . ALA A 1 111 ? -21.112 1.237 17.484 1.00 93.38 111 ALA A CA 1
ATOM 886 C C . ALA A 1 111 ? -20.906 0.215 18.609 1.00 93.38 111 ALA A C 1
ATOM 888 O O . ALA A 1 111 ? -19.850 -0.408 18.694 1.00 93.38 111 ALA A O 1
ATOM 889 N N . MET A 1 112 ? -21.935 0.010 19.438 1.00 92.69 112 MET A N 1
ATOM 890 C CA . MET A 1 112 ? -21.913 -0.950 20.540 1.00 92.69 112 MET A CA 1
ATOM 891 C C . MET A 1 112 ? -21.789 -2.397 20.043 1.00 92.69 112 MET A C 1
ATOM 893 O O . MET A 1 112 ? -20.952 -3.140 20.549 1.00 92.69 112 MET A O 1
ATOM 897 N N . LEU A 1 113 ? -22.560 -2.786 19.022 1.00 94.44 113 LEU A N 1
ATOM 898 C CA . LEU A 1 113 ? -22.495 -4.131 18.436 1.00 94.44 113 LEU A CA 1
ATOM 899 C C . LEU A 1 113 ? -21.124 -4.419 17.806 1.00 94.44 113 LEU A C 1
ATOM 901 O O . LEU A 1 113 ? -20.588 -5.517 17.956 1.00 94.44 113 LEU A O 1
ATOM 905 N N . LEU A 1 114 ? -20.534 -3.435 17.122 1.00 92.06 114 LEU A N 1
ATOM 906 C CA . LEU A 1 114 ? -19.189 -3.550 16.553 1.00 92.06 114 LEU A CA 1
ATOM 907 C C . LEU A 1 114 ? -18.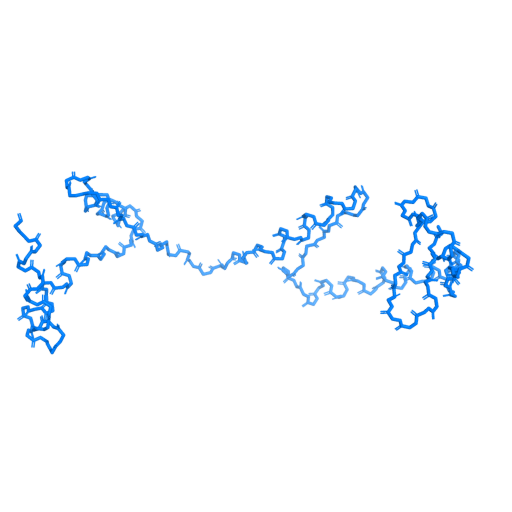118 -3.645 17.642 1.00 92.06 114 LEU A C 1
ATOM 909 O O . LEU A 1 114 ? -17.223 -4.479 17.533 1.00 92.06 114 LEU A O 1
ATOM 913 N N . ALA A 1 115 ? -18.234 -2.832 18.692 1.00 92.31 115 ALA A N 1
ATOM 914 C CA . ALA A 1 115 ? -17.339 -2.863 19.842 1.00 92.31 115 ALA A CA 1
ATOM 915 C C . ALA A 1 115 ? -17.324 -4.233 20.521 1.00 92.31 115 ALA A C 1
ATOM 917 O O . ALA A 1 115 ? -16.253 -4.789 20.737 1.00 92.31 115 ALA A O 1
ATOM 918 N N . GLN A 1 116 ? -18.500 -4.818 20.759 1.00 91.88 116 GLN A N 1
ATOM 919 C CA . GLN A 1 116 ? -18.624 -6.155 21.341 1.00 91.88 116 GLN A CA 1
ATOM 920 C C . GLN A 1 116 ? -18.092 -7.254 20.417 1.00 91.88 116 GLN A C 1
ATOM 922 O O . GLN A 1 116 ? -17.417 -8.171 20.872 1.00 91.88 116 GLN A O 1
ATOM 927 N N . LYS A 1 117 ? -18.388 -7.178 19.115 1.00 90.06 117 LYS A N 1
ATOM 928 C CA . LYS A 1 117 ? -18.004 -8.223 18.156 1.00 90.06 117 LYS A CA 1
ATOM 929 C C . LYS A 1 117 ? -16.501 -8.265 17.884 1.00 90.06 117 LYS A C 1
ATOM 931 O O . LYS A 1 117 ? -15.961 -9.343 17.654 1.00 90.06 117 LYS A O 1
ATOM 936 N N . TYR A 1 118 ? -15.857 -7.102 17.835 1.00 87.38 118 TYR A N 1
ATOM 937 C CA . TYR A 1 118 ? -14.451 -6.969 17.450 1.00 87.38 118 TYR A CA 1
ATOM 938 C C . TYR A 1 118 ? -13.526 -6.620 18.618 1.00 87.38 118 TYR A C 1
ATOM 940 O O . TYR A 1 118 ? -12.343 -6.399 18.377 1.00 87.38 118 TYR A O 1
ATOM 948 N N . ASP A 1 119 ? -14.055 -6.571 19.843 1.00 87.62 119 ASP A N 1
ATOM 949 C CA . ASP A 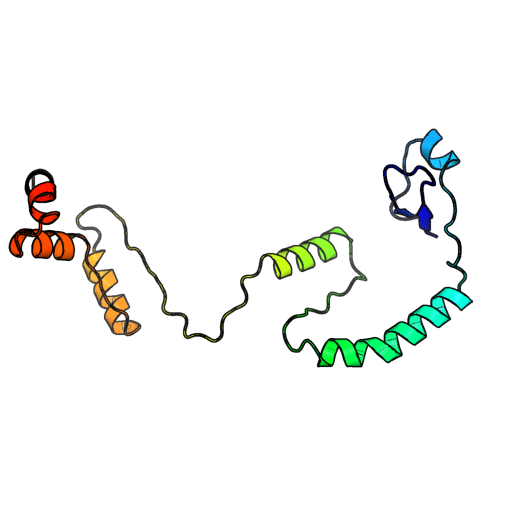1 119 ? -13.330 -6.176 21.056 1.00 87.62 119 ASP A CA 1
ATOM 950 C C . ASP A 1 119 ? -12.581 -4.840 20.878 1.00 87.62 119 ASP A C 1
ATOM 952 O O . ASP A 1 119 ? -11.382 -4.705 21.119 1.00 87.62 119 ASP A O 1
ATOM 956 N N . ILE A 1 120 ? -13.299 -3.838 20.356 1.00 88.62 120 ILE A N 1
ATOM 957 C CA . ILE A 1 120 ? -12.769 -2.491 20.093 1.00 88.62 120 ILE A CA 1
ATOM 958 C C . ILE A 1 120 ? -13.439 -1.451 20.989 1.00 88.62 120 ILE A C 1
ATOM 960 O O . ILE A 1 120 ? -14.616 -1.553 21.327 1.00 88.62 120 ILE A O 1
ATOM 964 N N . VAL A 1 121 ? -12.694 -0.403 21.345 1.00 90.38 121 VAL A N 1
ATOM 965 C CA . VAL A 1 121 ? -13.189 0.669 22.219 1.00 90.38 121 VAL A CA 1
ATOM 966 C C . VAL A 1 121 ? -14.260 1.494 21.501 1.00 90.38 121 VAL A C 1
ATOM 968 O O . VAL A 1 121 ? -14.005 2.088 20.452 1.00 90.38 121 VAL A O 1
ATOM 971 N N . ASN A 1 122 ? -15.451 1.572 22.096 1.00 92.00 122 ASN A N 1
ATOM 972 C CA . ASN A 1 122 ? -16.518 2.461 21.648 1.00 92.00 122 ASN A CA 1
ATOM 973 C C . ASN A 1 122 ? -16.337 3.857 22.260 1.00 92.00 122 ASN A C 1
ATOM 975 O O . ASN A 1 122 ? -16.408 4.004 23.478 1.00 92.00 122 ASN A O 1
ATOM 979 N N . VAL A 1 123 ? -16.144 4.883 21.428 1.00 91.56 123 VAL A N 1
ATOM 980 C CA . VAL A 1 123 ? -16.022 6.278 21.878 1.00 91.56 123 VAL A CA 1
ATOM 981 C C . VAL A 1 123 ? -17.179 7.099 21.316 1.00 91.56 123 VAL A C 1
ATOM 983 O O . VAL A 1 123 ? -17.277 7.310 20.108 1.00 91.56 123 VAL A O 1
ATOM 986 N N . SER A 1 124 ? -18.043 7.602 22.200 1.00 88.31 124 SER A N 1
ATOM 987 C CA . SER A 1 124 ? -19.127 8.521 21.841 1.00 88.31 124 SER A CA 1
ATOM 988 C C . SER A 1 124 ? -18.690 9.968 22.052 1.00 88.31 124 SER A C 1
ATOM 990 O O . SER A 1 124 ? -18.487 10.393 23.189 1.00 88.31 124 SER A O 1
ATOM 992 N N . CYS A 1 125 ? -18.596 10.760 20.977 1.00 86.75 125 CYS A N 1
ATOM 993 C CA . CYS A 1 125 ? -18.225 12.177 21.078 1.00 86.75 125 CYS A CA 1
ATOM 994 C C . CYS A 1 125 ? -19.154 12.950 22.021 1.00 86.75 125 CYS A C 1
ATOM 996 O O . CYS A 1 125 ? -18.684 13.736 22.832 1.00 86.75 125 CYS A O 1
ATOM 998 N N . GLY A 1 126 ? -20.466 12.701 21.956 1.00 85.00 126 GLY A N 1
ATOM 999 C CA . GLY A 1 126 ? -21.430 13.390 22.816 1.00 85.00 126 GLY A CA 1
ATOM 1000 C C . GLY A 1 126 ? -21.236 13.085 24.302 1.00 85.00 126 GLY A C 1
ATOM 1001 O O . GLY A 1 126 ? -21.462 13.958 25.130 1.00 85.00 126 GLY A O 1
ATOM 1002 N N . GLN A 1 127 ? -20.793 11.874 24.645 1.00 86.62 127 GLN A N 1
ATOM 1003 C CA . GLN A 1 127 ? -20.510 11.506 26.031 1.00 86.62 127 GLN A CA 1
ATOM 1004 C C . GLN A 1 127 ? -19.208 12.148 26.519 1.00 86.62 127 GLN A C 1
ATOM 1006 O O . GLN A 1 127 ? -19.221 12.807 27.551 1.00 86.62 127 GLN A O 1
ATOM 1011 N N . VAL A 1 128 ? -18.139 12.068 25.721 1.00 89.25 128 VAL A N 1
ATOM 1012 C CA . VAL A 1 128 ? -16.844 12.702 26.030 1.00 89.25 128 VAL A CA 1
ATOM 1013 C C . VAL A 1 128 ? -16.994 14.212 26.236 1.00 89.25 128 VAL A C 1
ATOM 1015 O O . VAL A 1 128 ? -16.389 14.789 27.135 1.00 89.25 128 VAL A O 1
ATOM 1018 N N . LEU A 1 129 ? -17.820 14.869 25.418 1.00 88.38 129 LEU A N 1
ATOM 1019 C CA . LEU A 1 129 ? -18.089 16.299 25.560 1.00 88.38 129 LEU A CA 1
ATOM 1020 C C . LEU A 1 129 ? -18.871 16.618 26.844 1.00 88.38 129 LEU A C 1
ATOM 1022 O O . LEU A 1 129 ? -18.552 17.601 27.504 1.00 88.38 129 LEU A O 1
ATOM 1026 N N . LYS A 1 130 ? -19.856 15.792 27.221 1.00 87.00 130 LYS A N 1
ATOM 1027 C CA . LYS A 1 130 ? -20.618 15.961 28.473 1.00 87.00 130 LYS A CA 1
ATOM 1028 C C . LYS A 1 130 ? -19.753 15.727 29.711 1.00 87.00 130 LYS A C 1
ATOM 1030 O O . LYS A 1 130 ? -19.850 16.496 30.659 1.00 87.00 130 LYS A O 1
ATOM 1035 N N . GLU A 1 131 ? -18.893 14.713 29.683 1.00 88.81 131 GLU A N 1
ATOM 1036 C CA . GLU A 1 131 ? -17.917 14.438 30.745 1.00 88.81 131 GLU A CA 1
ATOM 1037 C C . GLU A 1 131 ? -16.962 15.629 30.919 1.00 88.81 131 GLU A C 1
ATOM 1039 O O . GLU A 1 131 ? -16.800 16.135 32.023 1.00 88.81 131 GLU A O 1
ATOM 1044 N N . ALA A 1 132 ? -16.437 16.188 29.822 1.00 88.88 132 ALA A N 1
ATOM 1045 C CA . ALA A 1 132 ? -15.550 17.351 29.879 1.00 88.88 132 ALA A CA 1
ATOM 1046 C C . ALA A 1 132 ? -16.205 18.626 30.456 1.00 88.88 132 ALA A C 1
ATOM 1048 O O . ALA A 1 132 ? -15.488 19.473 31.003 1.00 88.88 132 ALA A O 1
ATOM 1049 N N . VAL A 1 133 ? -17.529 18.780 30.301 1.00 88.81 133 VAL A N 1
ATOM 1050 C CA . VAL A 1 133 ? -18.328 19.853 30.925 1.00 88.81 133 VAL A CA 1
ATOM 1051 C C . VAL A 1 133 ? -18.550 19.568 32.409 1.00 88.81 133 VAL A C 1
ATOM 1053 O O . VAL A 1 133 ? -18.329 20.458 33.226 1.00 88.81 133 VAL A O 1
ATOM 1056 N N . ALA A 1 134 ? -18.918 18.333 32.767 1.00 88.12 134 ALA A N 1
ATOM 1057 C CA . ALA A 1 134 ? -19.106 17.921 34.159 1.00 88.12 134 ALA A CA 1
ATOM 1058 C C . ALA A 1 134 ? -17.824 18.094 34.994 1.00 88.12 134 ALA A C 1
ATOM 1060 O O . ALA A 1 134 ? -17.883 18.573 36.123 1.00 88.12 134 ALA A O 1
ATOM 1061 N N . ASP A 1 135 ? -16.665 17.807 34.398 1.00 90.69 135 ASP A N 1
ATOM 1062 C CA . ASP A 1 135 ? -15.344 17.981 35.011 1.00 90.69 135 ASP A CA 1
ATOM 1063 C C . AS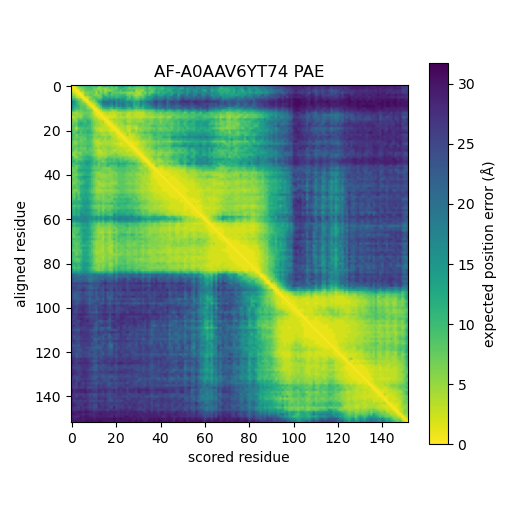P A 1 135 ? -14.877 19.453 35.065 1.00 90.69 135 ASP A C 1
ATOM 1065 O O . ASP A 1 135 ? -13.753 19.734 35.485 1.00 90.69 135 ASP A O 1
ATOM 1069 N N . GLN A 1 136 ? -15.699 20.407 34.602 1.00 86.38 136 GLN A N 1
ATOM 1070 C CA . GLN A 1 136 ? -15.412 21.850 34.556 1.00 86.38 136 GLN A CA 1
ATOM 1071 C C . GLN A 1 136 ? -14.051 22.191 33.934 1.00 86.38 136 GLN A C 1
ATOM 1073 O O . GLN A 1 136 ? -13.356 23.137 34.322 1.00 86.38 136 GLN A O 1
ATOM 1078 N N . THR A 1 137 ? -13.643 21.417 32.928 1.00 90.50 137 THR A N 1
ATOM 1079 C CA . THR A 1 137 ? -12.381 21.679 32.240 1.00 90.50 137 THR A CA 1
ATOM 1080 C C . THR A 1 137 ? -12.446 23.025 31.512 1.00 90.50 137 THR A C 1
ATOM 1082 O O . THR A 1 137 ? -13.496 23.438 31.018 1.00 90.50 137 THR A O 1
ATOM 1085 N N . LYS A 1 138 ? -11.296 23.696 31.342 1.00 90.31 138 LYS A N 1
ATOM 1086 C CA . LYS A 1 138 ? -11.205 24.960 30.574 1.00 90.31 138 LYS A CA 1
ATOM 1087 C C . LYS A 1 138 ? -11.837 24.862 29.178 1.00 90.31 138 LYS A C 1
ATOM 1089 O O . LYS A 1 138 ? -12.319 25.855 28.651 1.00 90.31 138 LYS A O 1
ATOM 1094 N N . ARG A 1 139 ? -11.801 23.669 28.570 1.00 86.19 139 ARG A N 1
ATOM 1095 C CA . ARG A 1 139 ? -12.434 23.374 27.278 1.00 86.19 139 ARG A CA 1
ATOM 1096 C C . ARG A 1 139 ? -13.932 23.098 27.414 1.00 86.19 139 ARG A C 1
ATOM 1098 O O . ARG A 1 139 ? -14.679 23.577 26.574 1.00 86.19 139 ARG A O 1
ATOM 1105 N N . GLY A 1 140 ? -14.365 22.384 28.454 1.00 85.88 140 GLY A N 1
ATOM 1106 C CA . GLY A 1 140 ? -15.777 22.106 28.735 1.00 85.88 140 GLY A CA 1
ATOM 1107 C C . GLY A 1 140 ? -16.615 23.376 28.869 1.00 85.88 140 GLY A C 1
ATOM 1108 O O . GLY A 1 140 ? -17.617 23.510 28.177 1.00 85.88 140 GLY A O 1
ATOM 1109 N N . LEU A 1 141 ? -16.139 24.362 29.635 1.00 86.75 141 LEU A N 1
ATOM 1110 C CA . LEU A 1 141 ? -16.826 25.654 29.821 1.00 86.75 141 LEU A CA 1
ATOM 1111 C C . LEU A 1 141 ? -17.048 26.423 28.505 1.00 86.75 141 LEU A C 1
ATOM 1113 O O . LEU A 1 141 ? -18.043 27.118 28.338 1.00 86.75 141 LEU A O 1
ATOM 1117 N N . LEU A 1 142 ? -16.130 26.292 27.541 1.00 88.62 142 LEU A N 1
ATOM 1118 C CA . LEU A 1 142 ? -16.282 26.916 26.221 1.00 88.62 142 LEU A CA 1
ATOM 1119 C C . LEU A 1 142 ? -17.332 26.207 25.354 1.00 88.62 142 LEU A C 1
ATOM 1121 O O . LEU A 1 142 ? -17.858 26.804 24.417 1.00 88.62 142 LEU A O 1
ATOM 1125 N N . ILE A 1 143 ? -17.599 24.930 25.630 1.00 87.88 143 ILE A N 1
ATOM 1126 C CA . ILE A 1 143 ? -18.441 24.051 24.813 1.00 87.88 143 ILE A CA 1
ATOM 1127 C C . ILE A 1 143 ? -19.874 23.967 25.365 1.00 87.88 143 ILE A C 1
ATOM 1129 O O . ILE A 1 143 ? -20.808 23.767 24.590 1.00 87.88 143 ILE A O 1
ATOM 1133 N N . GLU A 1 144 ? -20.061 24.175 26.668 1.00 82.94 144 GLU A N 1
ATOM 1134 C CA . GLU A 1 144 ? -21.349 24.200 27.374 1.00 82.94 144 GLU A CA 1
ATOM 1135 C C . GLU A 1 144 ? -22.478 24.937 26.614 1.00 82.94 144 GLU A C 1
ATOM 1137 O O . GLU A 1 144 ? -23.479 24.285 26.292 1.00 82.94 144 GLU A O 1
ATOM 1142 N N . PRO A 1 145 ? -22.310 26.200 26.156 1.00 86.25 145 PRO A N 1
ATOM 1143 C CA . PRO A 1 145 ? -23.377 26.915 25.445 1.00 86.25 145 PRO A CA 1
ATOM 1144 C C . PRO A 1 145 ? -23.727 26.326 24.066 1.00 86.25 145 PRO A C 1
ATOM 1146 O O . PRO A 1 145 ? -24.760 26.670 23.488 1.00 86.25 145 PRO A O 1
ATOM 1149 N N . TYR A 1 146 ? -22.873 25.471 23.496 1.00 83.25 146 TYR A N 1
ATOM 1150 C CA . TYR A 1 146 ? -23.109 24.818 22.205 1.00 83.25 146 TYR A CA 1
ATOM 1151 C C . TYR A 1 146 ? -23.800 23.459 22.352 1.00 83.25 146 TYR A C 1
ATOM 1153 O O . TYR A 1 146 ? -24.515 23.049 21.439 1.00 83.25 146 TYR A O 1
ATOM 1161 N N . ILE A 1 147 ? -23.619 22.770 23.483 1.00 80.38 147 ILE A N 1
ATOM 1162 C CA . ILE A 1 147 ? -24.290 21.489 23.754 1.00 80.38 147 ILE A CA 1
ATOM 1163 C C . ILE A 1 147 ? -25.769 21.718 24.065 1.00 80.38 147 ILE A C 1
ATOM 1165 O O . ILE A 1 147 ? -26.610 20.974 23.561 1.00 80.38 147 ILE A O 1
ATOM 1169 N N . GLU A 1 148 ? -26.095 22.753 24.843 1.00 71.25 148 GLU A N 1
ATOM 1170 C CA . GLU A 1 148 ? -27.483 23.094 25.191 1.00 71.25 148 GLU A CA 1
ATOM 1171 C C . GLU A 1 148 ? -28.308 23.468 23.954 1.00 71.25 148 GLU A C 1
ATOM 1173 O O . GLU A 1 148 ? -29.438 23.015 23.795 1.00 71.25 148 GLU A O 1
ATOM 1178 N N . LYS A 1 149 ? -27.705 24.196 23.005 1.00 72.94 149 LYS A N 1
ATOM 1179 C CA . LYS A 1 149 ? -28.349 24.585 21.739 1.00 72.94 149 LYS A CA 1
ATOM 1180 C C . LYS A 1 149 ? -28.619 23.426 20.775 1.00 72.94 149 LYS A C 1
ATOM 1182 O O . LYS A 1 149 ? -29.425 23.593 19.872 1.00 72.94 149 LYS A O 1
ATOM 1187 N N . GLN A 1 150 ? -27.936 22.287 20.916 1.00 60.16 150 GLN A N 1
ATOM 1188 C CA . GLN A 1 150 ? -28.150 21.106 20.063 1.00 60.16 150 GLN A CA 1
ATOM 1189 C C . GLN A 1 150 ? -29.189 20.121 20.621 1.00 60.16 150 GLN A C 1
ATOM 1191 O O . GLN A 1 150 ? -29.508 19.141 19.949 1.00 60.16 150 GLN A O 1
ATOM 1196 N N . GLN A 1 151 ? -29.683 20.335 21.845 1.00 54.94 151 GLN A N 1
ATOM 1197 C CA . GLN A 1 151 ? -30.715 19.494 22.468 1.00 54.94 151 GLN A CA 1
ATOM 1198 C C . GLN A 1 151 ? -32.150 20.012 22.236 1.00 54.94 151 GLN A C 1
ATOM 1200 O O . GLN A 1 151 ? -33.092 19.391 22.726 1.00 54.94 151 GLN A O 1
ATOM 1205 N N . GLN A 1 152 ? -32.308 21.100 21.472 1.00 38.69 152 GLN A N 1
ATOM 1206 C CA . GLN A 1 152 ? -33.574 21.681 21.003 1.00 38.69 152 GLN A CA 1
ATOM 1207 C C . GLN A 1 152 ? -33.761 21.433 19.507 1.00 38.69 152 GLN A C 1
ATOM 1209 O O . GLN A 1 152 ? -34.916 21.161 19.112 1.00 38.69 152 GLN A O 1
#

InterPro domains:
  IPR000850 Adenylate kinase/UMP-CMP kinase [PTHR23359] (86-151)
  IPR003959 ATPase, AAA-type, core [PF00004] (97-138)
  IPR027417 P-loop containing nucleoside triphosphate hydrolase [G3DSA:3.40.50.300] (7-87)
  IPR027417 P-loop containing nucleoside triphosphate hydrolase [G3DSA:3.40.50.300] (88-152)
  IPR027417 P-loop containing nucleoside triphosphate hydrolase [SSF52540] (94-149)

Radius of gyration: 30.72 Å; Cα contacts (8 Å, |Δi|>4): 83; chains: 1; bounding box: 61×42×75 Å

Solvent-accessible surface area (backbone atoms only — not comparable to full-atom values): 9756 Å² total; per-residue (Å²): 110,62,30,30,46,83,54,95,87,51,89,50,76,37,28,79,87,84,45,65,76,87,52,69,72,57,61,74,52,48,37,73,63,89,78,71,49,71,68,55,45,50,53,53,51,53,52,47,66,69,48,47,63,59,56,55,64,76,45,69,92,76,72,80,93,74,75,73,96,57,60,68,68,60,44,49,51,54,51,50,52,56,74,70,47,74,77,82,64,88,61,81,83,75,83,86,82,86,84,84,78,66,88,91,72,49,54,70,59,52,44,50,54,50,19,68,74,66,77,44,91,72,81,54,67,73,55,56,52,51,51,35,37,75,69,62,33,86,65,16,67,73,42,49,77,59,56,62,64,71,78,113

Mean predicted aligned error: 15.08 Å

Foldseek 3Di:
DWWFAPDPPDRDIADPPPGDDPDPVRVVRTDDDPQPDPVSVVVVVVVCVVCVVVVCVVDDPPDDDDDPPDDPVVSVVVVVCVVPDDPPDPPPCQDDDDFDDDPPPCSLVVLVVCCVVVVHDRDDPLVVLVVCLVVVPPVNVVCVVVNVVVVD

Secondary structure (DSSP, 8-state):
-EEE---TT---EEETTTB--S-HHHHHH-BPPTT--HHHHHHHHHHHHHHHHHHHHHSTTS------SS-HHHHHHHHHHHHHS----SS-----------TTS-HHHHHHHHHHHHT-----HHHHHHHHHHTT-TTHHHHHHHHHTT--